Protein AF-A0A529ZBW8-F1 (afdb_monomer_lite)

Secondary structure (DSSP, 8-state):
------S--S-----TTSPPP--GGG----HHHHHHHHHHT-B-----SS--HHHHHHHHHHHHHHHHTT-B-

Foldseek 3Di:
DDDPPPPPDDDQDAPPVRHGDDPPVVDDDDPVNLVVLQVVQAEDDLDDPDDDPVSVVVVVVVVVVCVVSNYHD

Sequence (73 aa):
MFAAHAFAAEGVTTGPNGEKPVPAASLTLTAAQEQQIKDGKFTAALVWHEMSEYTNAVNAGARDEFERLGIEV

Radius of gyration: 17.92 Å; chains: 1; bounding box: 54×33×37 Å

pLDDT: mean 87.96, std 16.56, range [39.5, 98.5]

Structure (mmCIF, N/CA/C/O backbone):
data_AF-A0A529ZBW8-F1
#
_entry.id   AF-A0A529ZBW8-F1
#
loop_
_atom_site.group_PDB
_atom_site.id
_atom_site.type_symbol
_atom_site.label_atom_id
_atom_site.label_alt_id
_atom_site.label_comp_id
_atom_site.label_asym_id
_atom_site.label_entity_id
_atom_site.label_seq_id
_atom_site.pdbx_PDB_ins_code
_atom_site.Cartn_x
_atom_site.Cartn_y
_atom_site.Cartn_z
_atom_site.occupancy
_atom_si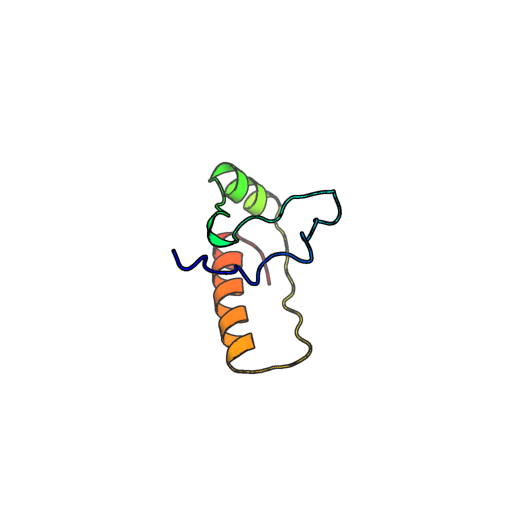te.B_iso_or_equiv
_atom_site.auth_seq_id
_atom_site.auth_comp_id
_atom_site.auth_asym_id
_atom_site.auth_atom_id
_atom_site.pdbx_PDB_model_num
ATOM 1 N N . MET A 1 1 ? 40.982 3.669 24.068 1.00 39.50 1 MET A N 1
ATOM 2 C CA . MET A 1 1 ? 39.638 4.134 23.664 1.00 39.50 1 MET A CA 1
ATOM 3 C C . MET A 1 1 ? 39.553 4.042 22.151 1.00 39.50 1 MET A C 1
ATOM 5 O O . MET A 1 1 ? 40.089 4.908 21.476 1.00 39.50 1 MET A O 1
ATOM 9 N N . PHE A 1 2 ? 38.977 2.966 21.614 1.00 39.88 2 PHE A N 1
ATOM 10 C CA . PHE A 1 2 ? 38.685 2.888 20.182 1.00 39.88 2 PHE A CA 1
ATOM 11 C C . PHE A 1 2 ? 37.337 3.566 19.947 1.00 39.88 2 PHE A C 1
ATOM 13 O O . PHE A 1 2 ? 36.300 3.045 20.349 1.00 39.88 2 PHE A O 1
ATOM 20 N N . ALA A 1 3 ? 37.369 4.761 19.361 1.00 49.94 3 ALA A N 1
ATOM 21 C CA . ALA A 1 3 ? 36.177 5.413 18.850 1.00 49.94 3 ALA A CA 1
ATOM 22 C C . ALA A 1 3 ? 35.720 4.641 17.606 1.00 49.94 3 ALA A C 1
ATOM 24 O O . ALA A 1 3 ? 36.432 4.592 16.598 1.00 49.94 3 ALA A O 1
ATOM 25 N N . ALA A 1 4 ? 34.550 4.010 17.700 1.00 50.75 4 ALA A N 1
ATOM 26 C CA . ALA A 1 4 ? 33.841 3.503 16.540 1.00 50.75 4 ALA A CA 1
ATOM 27 C C . ALA A 1 4 ? 33.522 4.706 15.647 1.00 50.75 4 ALA A C 1
ATOM 29 O O . ALA A 1 4 ? 32.676 5.535 15.978 1.00 50.75 4 ALA A O 1
ATOM 30 N N . HIS A 1 5 ? 34.257 4.835 14.547 1.00 45.34 5 HIS A N 1
ATOM 31 C CA . HIS A 1 5 ? 33.934 5.797 13.510 1.00 45.34 5 HIS A CA 1
ATOM 32 C C . HIS A 1 5 ? 32.656 5.295 12.845 1.00 45.34 5 HIS A C 1
ATOM 34 O O . HIS A 1 5 ? 32.668 4.333 12.078 1.00 45.34 5 HIS A O 1
ATOM 40 N N . ALA A 1 6 ? 31.536 5.905 13.225 1.00 51.00 6 ALA A N 1
ATOM 41 C CA . ALA A 1 6 ? 30.267 5.719 12.556 1.00 51.00 6 ALA A CA 1
ATOM 42 C C . ALA A 1 6 ? 30.413 6.236 11.118 1.00 51.00 6 ALA A C 1
ATOM 44 O O . ALA A 1 6 ? 30.413 7.441 10.880 1.00 51.00 6 ALA A O 1
ATOM 45 N N . PHE A 1 7 ? 30.534 5.322 10.157 1.00 48.59 7 PHE A N 1
ATOM 46 C CA . PHE A 1 7 ? 30.396 5.591 8.722 1.00 48.59 7 PHE A CA 1
ATOM 47 C C . PHE A 1 7 ? 28.928 5.907 8.361 1.00 48.59 7 PHE A C 1
ATOM 49 O O . PHE A 1 7 ? 28.340 5.270 7.494 1.00 48.59 7 PHE A O 1
ATOM 56 N N . ALA A 1 8 ? 28.291 6.840 9.072 1.00 53.12 8 ALA A N 1
ATOM 57 C CA . ALA A 1 8 ? 26.866 7.143 8.922 1.00 53.12 8 ALA A CA 1
ATOM 58 C C . ALA A 1 8 ? 26.577 8.647 9.015 1.00 53.12 8 ALA A C 1
ATOM 60 O O . ALA A 1 8 ? 25.597 9.064 9.628 1.00 53.12 8 ALA A O 1
ATOM 61 N N . ALA A 1 9 ? 27.439 9.481 8.440 1.00 59.09 9 ALA A N 1
ATOM 62 C CA . ALA A 1 9 ? 27.173 10.909 8.358 1.00 59.09 9 ALA A CA 1
ATOM 63 C C . ALA A 1 9 ? 27.711 11.483 7.050 1.00 59.09 9 ALA A C 1
ATOM 65 O O . ALA A 1 9 ? 28.781 12.068 7.044 1.00 59.09 9 ALA A O 1
ATOM 66 N N . GLU A 1 10 ? 26.951 11.331 5.965 1.00 53.06 10 GLU A N 1
ATOM 67 C CA . GLU A 1 10 ? 26.891 12.338 4.899 1.00 53.06 10 GLU A CA 1
ATOM 68 C C . GLU A 1 10 ? 25.622 12.127 4.057 1.00 53.06 10 GLU A C 1
ATOM 70 O O . GLU A 1 10 ? 25.538 11.239 3.216 1.00 53.06 10 GLU A O 1
ATOM 75 N N . GLY A 1 11 ? 24.599 12.934 4.366 1.00 64.44 11 GLY A N 1
ATOM 76 C CA . GLY A 1 11 ? 23.293 12.952 3.704 1.00 64.44 11 GLY A CA 1
ATOM 77 C C . GLY A 1 11 ? 22.130 12.703 4.663 1.00 64.44 11 GLY A C 1
ATOM 78 O O . GLY A 1 11 ? 21.514 11.643 4.624 1.00 64.44 11 GLY A O 1
ATOM 79 N N . VAL A 1 12 ? 21.797 13.673 5.526 1.00 75.44 12 VAL A N 1
ATOM 80 C CA . VAL A 1 12 ? 20.481 13.661 6.189 1.00 75.44 12 VAL A CA 1
ATOM 81 C C . VAL A 1 12 ? 19.438 13.748 5.080 1.00 75.44 12 VAL A C 1
ATOM 83 O O . VAL A 1 12 ? 19.344 14.763 4.394 1.00 75.44 12 VAL A O 1
ATOM 86 N N . THR A 1 13 ? 18.696 12.665 4.866 1.00 81.31 13 THR A N 1
ATOM 87 C CA . THR A 1 13 ? 17.607 12.647 3.893 1.00 81.31 13 THR A CA 1
ATOM 88 C C . THR A 1 13 ? 16.432 13.407 4.478 1.00 81.31 13 THR A C 1
ATOM 90 O O . THR A 1 13 ? 15.947 13.054 5.554 1.00 81.31 13 THR A O 1
ATOM 93 N N . THR A 1 14 ? 15.969 14.423 3.767 1.00 89.75 14 THR A N 1
ATOM 94 C CA . THR A 1 14 ? 14.783 15.189 4.141 1.00 89.75 14 THR A CA 1
ATOM 95 C C . THR A 1 14 ? 13.646 14.802 3.210 1.00 89.75 14 THR A C 1
ATOM 97 O O . THR A 1 14 ? 13.856 14.681 2.001 1.00 89.75 14 THR A O 1
ATOM 100 N N . GLY A 1 15 ? 12.453 14.589 3.762 1.00 88.56 15 GLY A N 1
ATOM 101 C CA . GLY A 1 15 ? 11.262 14.354 2.951 1.00 88.56 15 GLY A CA 1
ATOM 102 C C . GLY A 1 15 ? 10.880 15.584 2.111 1.00 88.56 15 GLY A C 1
ATOM 103 O O . GLY A 1 15 ? 11.390 16.686 2.346 1.00 88.56 15 GLY A O 1
ATOM 104 N N . PRO A 1 16 ? 9.987 15.426 1.120 1.00 89.94 16 PRO A N 1
ATOM 105 C CA . PRO A 1 16 ? 9.598 16.505 0.209 1.00 89.94 16 PRO A CA 1
ATOM 106 C C . PRO A 1 16 ? 9.003 17.735 0.916 1.00 89.94 16 PRO A C 1
ATOM 108 O O . PRO A 1 16 ? 9.006 18.815 0.327 1.00 89.94 16 PRO A O 1
ATOM 111 N N . ASN A 1 17 ? 8.547 17.607 2.168 1.00 92.25 17 ASN A N 1
ATOM 112 C CA . ASN A 1 17 ? 7.995 18.704 2.963 1.00 92.25 17 ASN A CA 1
ATOM 113 C C . ASN A 1 17 ? 8.868 19.079 4.176 1.00 92.25 17 ASN A C 1
ATOM 115 O O . ASN A 1 17 ? 8.397 19.776 5.075 1.00 92.25 17 ASN A O 1
ATOM 119 N N . GLY A 1 18 ? 10.130 18.643 4.235 1.00 91.31 18 GLY A N 1
ATOM 120 C CA . GLY A 1 18 ? 11.014 18.950 5.366 1.00 91.31 18 GLY A CA 1
ATOM 121 C C . GLY A 1 18 ? 11.047 17.880 6.464 1.00 91.31 18 GLY A C 1
ATOM 122 O O . GLY A 1 18 ? 11.583 18.133 7.546 1.00 91.31 18 GLY A O 1
ATOM 123 N N . GLU A 1 19 ? 10.466 16.702 6.232 1.00 90.44 19 GLU A N 1
ATOM 124 C CA . GLU A 1 19 ? 10.372 15.640 7.233 1.00 90.44 19 GLU A CA 1
ATOM 125 C C . GLU A 1 19 ? 11.751 15.079 7.596 1.00 90.44 19 GLU A C 1
ATOM 127 O O . GLU A 1 19 ? 12.587 14.817 6.730 1.00 90.44 19 GLU A O 1
ATOM 132 N N . LYS A 1 20 ? 11.973 14.846 8.893 1.00 90.50 20 LYS A N 1
ATOM 133 C CA . LYS A 1 20 ? 13.149 14.118 9.379 1.00 90.50 20 LYS A CA 1
ATOM 134 C C . LYS A 1 20 ? 12.978 12.620 9.106 1.00 90.50 20 LYS A C 1
ATOM 136 O O . LYS A 1 20 ? 11.858 12.120 9.221 1.00 90.50 20 LYS A O 1
ATOM 141 N N . PRO A 1 21 ? 14.063 11.886 8.814 1.00 88.69 21 PRO A N 1
ATOM 142 C CA . PRO A 1 21 ? 13.974 10.449 8.612 1.00 88.69 21 PRO A CA 1
ATOM 143 C C . PRO A 1 21 ? 13.550 9.767 9.918 1.00 88.69 21 PRO A C 1
ATOM 145 O O . PRO A 1 21 ? 14.064 10.086 10.993 1.00 88.69 21 PRO A O 1
ATOM 148 N N . VAL A 1 22 ? 12.623 8.816 9.816 1.00 87.62 22 VAL A N 1
ATOM 149 C CA . VAL A 1 22 ? 12.165 7.980 10.932 1.00 87.62 22 VAL A CA 1
ATOM 150 C C . VAL A 1 22 ? 12.354 6.501 10.585 1.00 87.62 22 VAL A C 1
ATOM 152 O O . VAL A 1 22 ? 12.203 6.134 9.417 1.00 87.62 22 VAL A O 1
ATOM 155 N N . PRO A 1 23 ? 12.689 5.6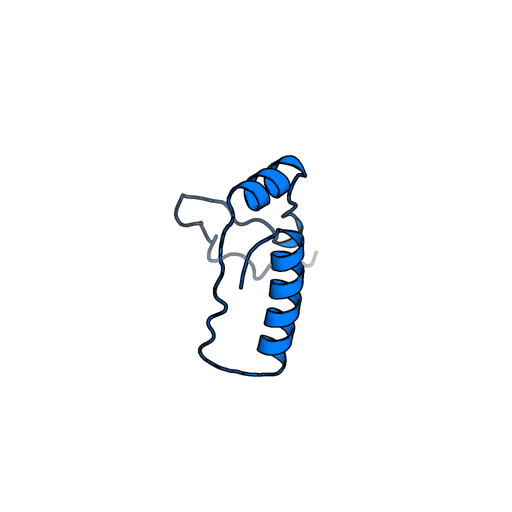30 11.555 1.00 90.00 23 PRO A N 1
ATOM 156 C CA . PRO A 1 23 ? 12.755 4.194 11.305 1.00 90.00 23 PRO A CA 1
ATOM 157 C C . PRO A 1 23 ? 11.399 3.658 10.831 1.00 90.00 23 PRO A C 1
ATOM 159 O O . PRO A 1 23 ? 10.380 3.903 11.470 1.00 90.00 23 PRO A O 1
ATOM 162 N N . ALA A 1 24 ? 11.371 2.857 9.763 1.00 87.75 24 ALA A N 1
ATOM 163 C CA . ALA A 1 24 ? 10.120 2.251 9.293 1.00 87.75 24 ALA A CA 1
ATOM 164 C C . ALA A 1 24 ? 9.431 1.414 10.390 1.00 87.75 24 ALA A C 1
ATOM 166 O O . ALA A 1 24 ? 8.213 1.430 10.507 1.00 87.75 24 ALA A O 1
ATOM 167 N N . ALA A 1 25 ? 10.214 0.766 11.261 1.00 90.69 25 ALA A N 1
ATOM 168 C CA . ALA A 1 25 ? 9.708 -0.026 12.384 1.00 90.69 25 ALA A CA 1
ATOM 169 C C . ALA A 1 25 ? 8.940 0.787 13.447 1.00 90.69 25 ALA A C 1
ATOM 171 O O . ALA A 1 25 ? 8.252 0.190 14.270 1.00 90.69 25 ALA A O 1
ATOM 172 N N . SER A 1 26 ? 9.050 2.123 13.464 1.00 90.88 26 SER A N 1
ATOM 173 C CA . SER A 1 26 ? 8.244 2.959 14.366 1.00 90.88 26 SER A CA 1
ATOM 174 C C . SER A 1 26 ? 6.880 3.342 13.787 1.00 90.88 26 SER A C 1
ATOM 176 O O . SER A 1 26 ? 6.073 3.945 14.493 1.00 90.88 26 SER A O 1
ATOM 178 N N . LEU A 1 27 ? 6.615 3.040 12.511 1.00 89.56 27 LEU A N 1
ATOM 179 C CA . LEU A 1 27 ? 5.336 3.342 11.876 1.00 89.56 27 LEU A CA 1
ATOM 180 C C . LEU A 1 27 ? 4.275 2.354 12.360 1.00 89.56 27 LEU A C 1
ATOM 182 O O . LEU A 1 27 ? 4.365 1.152 12.128 1.00 89.56 27 LEU A O 1
ATOM 186 N N . THR A 1 28 ? 3.259 2.882 13.033 1.00 92.75 28 THR A N 1
ATOM 187 C CA . THR A 1 28 ? 2.084 2.130 13.473 1.00 92.75 28 THR A CA 1
ATOM 188 C C . THR A 1 28 ? 0.838 2.926 13.120 1.00 92.75 28 THR A C 1
ATOM 190 O O . THR A 1 28 ? 0.820 4.152 13.249 1.00 92.75 28 THR A O 1
ATOM 193 N N . LEU A 1 29 ? -0.199 2.237 12.645 1.00 93.94 29 LEU A N 1
ATOM 194 C CA . LEU A 1 29 ? -1.503 2.847 12.422 1.00 93.94 29 LEU A CA 1
ATOM 195 C C . LEU A 1 29 ? -2.320 2.748 13.706 1.00 93.94 29 LEU A C 1
ATOM 197 O O . LEU A 1 29 ? -2.440 1.684 14.314 1.00 93.94 29 LEU A O 1
ATOM 201 N N . THR A 1 30 ? -2.893 3.869 14.132 1.00 97.06 30 THR A N 1
ATOM 202 C CA . THR A 1 30 ? -3.916 3.844 15.180 1.00 97.06 30 THR A CA 1
ATOM 203 C C . THR A 1 30 ? -5.226 3.309 14.604 1.00 97.06 30 THR A C 1
ATOM 205 O O . THR A 1 30 ? -5.515 3.500 13.424 1.00 97.06 30 THR A O 1
ATOM 208 N N . ALA A 1 31 ? -6.078 2.719 15.445 1.00 97.38 31 ALA A N 1
ATOM 209 C CA . ALA A 1 31 ? -7.387 2.218 15.015 1.00 97.38 31 ALA A CA 1
ATOM 210 C C . ALA A 1 31 ? -8.251 3.295 14.322 1.00 97.38 31 ALA A C 1
ATOM 212 O O . ALA A 1 31 ? -8.971 2.998 13.374 1.00 97.38 31 ALA A O 1
ATOM 213 N N . ALA A 1 32 ? -8.145 4.558 14.755 1.00 98.12 32 ALA A N 1
ATOM 214 C CA . ALA A 1 32 ? -8.842 5.676 14.120 1.00 98.12 32 ALA A CA 1
ATOM 215 C C . ALA A 1 32 ? -8.337 5.944 12.690 1.00 98.12 32 ALA A C 1
ATOM 217 O O . ALA A 1 32 ? -9.139 6.183 11.792 1.00 98.12 32 ALA A O 1
ATOM 218 N N . GLN A 1 33 ? -7.021 5.866 12.464 1.00 97.94 33 GLN A N 1
ATOM 219 C CA . GLN A 1 33 ? -6.437 6.012 11.126 1.00 97.94 33 GLN A CA 1
ATOM 220 C C . GLN A 1 33 ? -6.811 4.838 10.221 1.00 97.94 33 GLN A C 1
ATOM 222 O O . GLN A 1 33 ? -7.144 5.056 9.061 1.00 97.94 33 GLN A O 1
ATOM 227 N N . GLU A 1 34 ? -6.812 3.608 10.739 1.00 97.81 34 GLU A N 1
ATOM 228 C CA . GLU A 1 34 ? -7.266 2.445 9.967 1.00 97.81 34 GLU A CA 1
ATOM 229 C C . GLU A 1 34 ? -8.730 2.577 9.544 1.00 97.81 34 GLU A C 1
ATOM 231 O O . GLU A 1 34 ? -9.069 2.266 8.403 1.00 97.81 34 GLU A O 1
ATOM 236 N N . GLN A 1 35 ? -9.594 3.073 10.436 1.00 98.12 35 GLN A N 1
ATOM 237 C CA . GLN A 1 35 ? -10.993 3.318 10.097 1.00 98.12 35 GLN A CA 1
ATOM 238 C C . GLN A 1 35 ? -11.126 4.394 9.016 1.00 98.12 35 GLN A C 1
ATOM 240 O O . GLN A 1 35 ? -11.848 4.192 8.044 1.00 98.12 35 GLN A O 1
ATOM 245 N N . GLN A 1 36 ? -10.373 5.490 9.128 1.00 98.31 36 GLN A N 1
ATOM 246 C CA . GLN A 1 36 ? -10.355 6.533 8.103 1.00 98.31 36 GLN A CA 1
ATOM 247 C C . GLN A 1 36 ? -9.912 5.990 6.733 1.00 98.31 36 GLN A C 1
ATOM 249 O O . GLN A 1 36 ? -10.461 6.392 5.708 1.00 98.31 36 GLN A O 1
ATOM 254 N N . ILE A 1 37 ? -8.937 5.075 6.701 1.00 97.75 37 ILE A N 1
ATOM 255 C CA . ILE A 1 37 ? -8.493 4.419 5.463 1.00 97.75 37 ILE A CA 1
ATOM 256 C C . ILE A 1 37 ? -9.628 3.578 4.865 1.00 97.75 37 ILE A C 1
ATOM 258 O O . ILE A 1 37 ? -9.947 3.742 3.686 1.00 97.75 37 ILE A O 1
ATOM 262 N N . LYS A 1 38 ? -10.276 2.739 5.683 1.00 97.62 38 LYS A N 1
ATOM 263 C CA . LYS A 1 38 ? -11.401 1.884 5.264 1.00 97.62 38 LYS A CA 1
ATOM 264 C C . LYS A 1 38 ? -12.574 2.699 4.719 1.00 97.62 38 LYS A C 1
ATOM 266 O O . LYS A 1 38 ? -13.141 2.353 3.684 1.00 97.62 38 LYS A O 1
ATOM 271 N N . ASP A 1 39 ? -12.906 3.808 5.376 1.00 98.25 39 ASP A N 1
ATOM 272 C CA . ASP A 1 39 ? -13.994 4.699 4.960 1.00 98.25 39 ASP A CA 1
ATOM 273 C C . ASP A 1 39 ? -13.691 5.403 3.626 1.00 98.25 39 ASP A C 1
ATOM 275 O O . ASP A 1 39 ? -14.610 5.719 2.866 1.00 98.25 39 ASP A O 1
ATOM 279 N N . GLY A 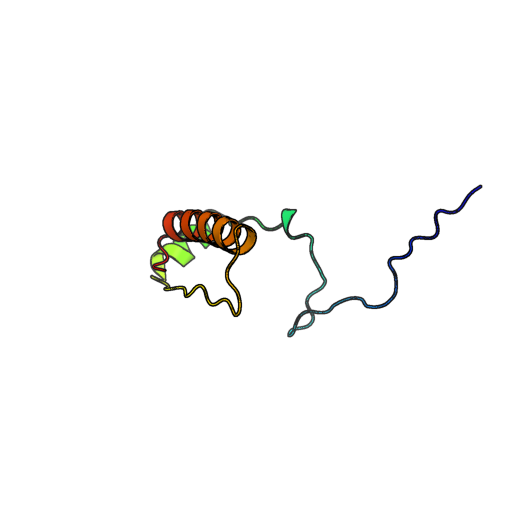1 40 ? -12.405 5.618 3.322 1.00 97.50 40 GLY A N 1
ATOM 280 C CA . GLY A 1 40 ? -11.939 6.263 2.096 1.00 97.50 40 GLY A CA 1
ATOM 281 C C . GLY A 1 40 ? -12.082 5.421 0.825 1.00 97.50 40 GLY A C 1
ATOM 282 O O . GLY A 1 40 ? -12.073 5.999 -0.261 1.00 97.50 40 GLY A O 1
ATOM 283 N N . LYS A 1 41 ? -12.257 4.092 0.940 1.00 96.62 41 LYS A N 1
ATOM 284 C CA . LYS A 1 41 ? -12.434 3.154 -0.194 1.00 96.62 41 LYS A CA 1
ATOM 285 C C . LYS A 1 41 ? -11.360 3.315 -1.276 1.00 96.62 41 LYS A C 1
ATOM 287 O O . LYS A 1 41 ? -11.659 3.483 -2.458 1.00 96.62 41 LYS A O 1
ATOM 292 N N . PHE A 1 42 ? -10.104 3.331 -0.849 1.00 98.12 42 PHE A N 1
ATOM 293 C CA . PHE A 1 42 ? -8.975 3.536 -1.746 1.00 98.12 42 PHE A CA 1
ATOM 294 C C . PHE A 1 42 ? -8.683 2.302 -2.606 1.00 98.12 42 PHE A C 1
ATOM 296 O O . PHE A 1 42 ? -8.977 1.168 -2.233 1.00 98.12 42 PHE A O 1
ATOM 303 N N . THR A 1 43 ? -8.028 2.548 -3.737 1.00 98.19 43 THR A N 1
ATOM 304 C CA . THR A 1 43 ? -7.458 1.530 -4.623 1.00 98.19 43 THR A CA 1
ATOM 305 C C . THR A 1 43 ? -5.945 1.714 -4.697 1.00 98.19 43 THR A C 1
ATOM 307 O O . THR A 1 43 ? -5.468 2.854 -4.705 1.00 98.19 43 THR A O 1
ATOM 310 N N . ALA A 1 44 ? -5.190 0.630 -4.817 1.00 97.94 44 ALA A N 1
ATOM 311 C CA . ALA A 1 44 ? -3.747 0.636 -5.017 1.00 97.94 44 ALA A CA 1
ATOM 312 C C . ALA A 1 44 ? -3.379 -0.103 -6.310 1.00 97.94 44 ALA A C 1
ATOM 314 O O . ALA A 1 44 ? -4.127 -0.937 -6.793 1.00 97.94 44 ALA A O 1
ATOM 315 N N . ALA A 1 45 ? -2.207 0.195 -6.867 1.00 97.56 45 ALA A N 1
ATOM 316 C CA . ALA A 1 45 ? -1.638 -0.558 -7.978 1.00 97.56 45 ALA A CA 1
ATOM 317 C C . ALA A 1 45 ? -0.192 -0.929 -7.642 1.00 97.56 45 ALA A C 1
ATOM 319 O O . ALA A 1 45 ? 0.598 -0.075 -7.234 1.00 97.56 45 ALA A O 1
ATOM 320 N N . LEU A 1 46 ? 0.161 -2.201 -7.827 1.00 95.62 46 LEU A N 1
ATOM 321 C CA . LEU A 1 46 ? 1.520 -2.703 -7.629 1.00 95.62 46 LEU A CA 1
ATOM 322 C C . LEU A 1 46 ? 2.250 -2.718 -8.975 1.00 95.62 46 LEU A C 1
ATOM 324 O O . LEU A 1 46 ? 1.998 -3.583 -9.813 1.00 95.62 46 LEU A O 1
ATOM 328 N N . VAL A 1 47 ? 3.143 -1.749 -9.189 1.00 95.75 47 VAL A N 1
ATOM 329 C CA . VAL A 1 47 ? 3.849 -1.557 -10.465 1.00 95.75 47 VAL A CA 1
ATOM 330 C C . VAL A 1 47 ? 5.337 -1.832 -10.282 1.00 95.75 47 VAL A C 1
ATOM 332 O O . VAL A 1 47 ? 6.017 -1.142 -9.526 1.00 95.75 47 VAL A O 1
ATOM 335 N N . TRP A 1 48 ? 5.846 -2.825 -11.009 1.00 95.12 48 TRP A N 1
ATOM 336 C CA . TRP A 1 48 ? 7.249 -3.233 -10.983 1.00 95.12 48 TRP A CA 1
ATOM 337 C C . TRP A 1 48 ? 7.845 -3.176 -12.386 1.00 95.12 48 TRP A C 1
ATOM 339 O O . TRP A 1 48 ? 7.181 -3.531 -13.356 1.00 95.12 48 TRP A O 1
ATOM 349 N N . HIS A 1 49 ? 9.106 -2.752 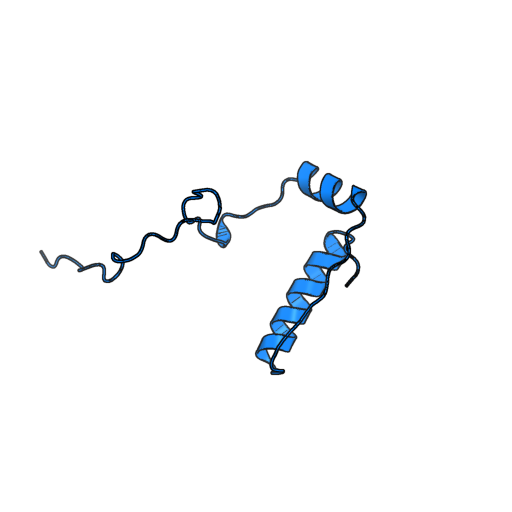-12.491 1.00 95.31 49 HIS A N 1
ATOM 350 C CA . HIS A 1 49 ? 9.842 -2.793 -13.759 1.00 95.31 49 HIS A CA 1
ATOM 351 C C . HIS A 1 49 ? 10.416 -4.188 -14.074 1.00 95.31 49 HIS A C 1
ATOM 353 O O . HIS A 1 49 ? 10.732 -4.463 -15.223 1.00 95.31 49 HIS A O 1
ATOM 359 N N . GLU A 1 50 ? 10.528 -5.056 -13.063 1.00 92.19 50 GLU A N 1
ATOM 360 C CA . GLU A 1 50 ? 11.126 -6.396 -13.115 1.00 92.19 50 GLU A CA 1
ATOM 361 C C . GLU A 1 50 ? 10.332 -7.353 -12.215 1.00 92.19 50 GLU A C 1
ATOM 363 O O . GLU A 1 50 ? 9.717 -6.922 -11.234 1.00 92.19 50 GLU A O 1
ATOM 368 N N . MET A 1 51 ? 10.369 -8.652 -12.522 1.00 91.75 51 MET A N 1
ATOM 369 C CA . MET A 1 51 ? 9.685 -9.696 -11.751 1.00 91.75 51 MET A CA 1
ATOM 370 C C . MET A 1 51 ? 10.675 -10.755 -11.257 1.00 91.75 51 MET A C 1
ATOM 372 O O . MET A 1 51 ? 11.445 -11.322 -12.026 1.00 91.75 51 MET A O 1
ATOM 376 N N . SER A 1 52 ? 10.637 -11.036 -9.956 1.00 95.94 52 SER A N 1
ATOM 377 C CA . SER A 1 52 ? 11.453 -12.044 -9.274 1.00 95.94 52 SER A CA 1
ATOM 378 C C . SER A 1 52 ? 10.732 -12.602 -8.042 1.00 95.94 52 SER A C 1
ATOM 380 O O . SER A 1 52 ? 9.718 -12.060 -7.597 1.00 95.94 52 SER A O 1
ATOM 382 N N . GLU A 1 53 ? 11.302 -13.636 -7.422 1.00 96.38 53 GLU A N 1
ATOM 383 C CA . GLU A 1 53 ? 10.817 -14.156 -6.134 1.00 96.38 53 GLU A CA 1
ATOM 384 C C . GLU A 1 53 ? 10.755 -13.074 -5.047 1.00 96.38 53 GLU A C 1
ATOM 386 O O . GLU A 1 53 ? 9.835 -13.052 -4.231 1.00 96.38 53 GLU A O 1
ATOM 391 N N . TYR A 1 54 ? 11.688 -12.120 -5.075 1.00 95.12 54 TYR A N 1
ATOM 392 C CA . TYR A 1 54 ? 11.677 -10.996 -4.146 1.00 95.12 54 TYR A CA 1
ATOM 393 C C . TYR A 1 54 ? 10.451 -10.097 -4.352 1.00 95.12 54 TYR A C 1
ATOM 395 O O . TYR A 1 54 ? 9.734 -9.806 -3.396 1.00 95.12 54 TYR A O 1
ATOM 403 N N . THR A 1 55 ? 10.153 -9.697 -5.593 1.00 96.75 55 THR A N 1
ATOM 404 C CA . THR A 1 55 ? 8.974 -8.855 -5.870 1.00 96.75 55 THR A CA 1
ATOM 405 C C . THR A 1 55 ? 7.670 -9.604 -5.601 1.00 96.75 55 THR A C 1
ATOM 407 O O . THR A 1 55 ? 6.695 -8.990 -5.179 1.00 96.75 55 THR A O 1
ATOM 410 N N . ASN A 1 56 ? 7.651 -10.930 -5.772 1.00 95.75 56 ASN A N 1
ATOM 411 C CA . ASN A 1 56 ? 6.500 -11.761 -5.411 1.00 95.75 56 ASN A CA 1
ATOM 412 C C . ASN A 1 56 ? 6.244 -11.745 -3.899 1.00 95.75 56 ASN A C 1
ATOM 414 O O . ASN A 1 56 ? 5.105 -11.551 -3.476 1.00 95.75 56 ASN A O 1
ATOM 418 N N . ALA A 1 57 ? 7.294 -11.879 -3.085 1.00 97.44 57 ALA A N 1
ATOM 419 C CA . ALA A 1 57 ? 7.177 -11.806 -1.630 1.00 97.44 57 ALA A CA 1
ATOM 420 C C . ALA A 1 57 ? 6.706 -10.421 -1.155 1.00 97.44 57 ALA A C 1
ATOM 422 O O . ALA A 1 57 ? 5.838 -10.329 -0.286 1.00 97.44 57 ALA A O 1
ATOM 423 N N . VAL A 1 58 ? 7.224 -9.343 -1.757 1.00 96.50 58 VAL A N 1
ATOM 424 C CA . VAL A 1 58 ? 6.759 -7.978 -1.455 1.00 96.50 58 VAL A CA 1
ATOM 425 C C . VAL A 1 58 ? 5.291 -7.800 -1.849 1.00 96.50 58 VAL A C 1
ATOM 427 O O . VAL A 1 58 ? 4.519 -7.247 -1.068 1.00 96.50 58 VAL A O 1
ATOM 430 N N . ASN A 1 59 ? 4.878 -8.308 -3.015 1.00 96.94 59 ASN A N 1
ATOM 431 C CA . ASN A 1 59 ? 3.480 -8.268 -3.443 1.00 96.94 59 ASN A CA 1
ATOM 432 C C . ASN A 1 59 ? 2.554 -8.999 -2.472 1.00 96.94 59 ASN A C 1
ATOM 434 O O . ASN A 1 59 ? 1.476 -8.489 -2.193 1.00 96.94 59 ASN A O 1
ATOM 438 N N . ALA A 1 60 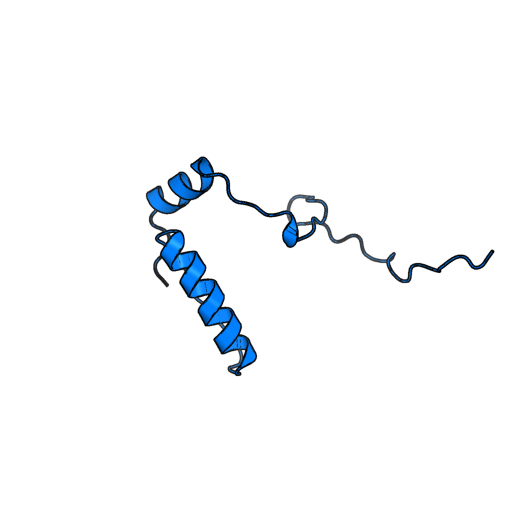? 2.957 -10.168 -1.967 1.00 97.75 60 ALA A N 1
ATOM 439 C CA . ALA A 1 60 ? 2.158 -10.923 -1.006 1.00 97.75 60 ALA A CA 1
ATOM 440 C C . ALA A 1 60 ? 1.926 -10.111 0.278 1.00 97.75 60 ALA A C 1
ATOM 442 O O . ALA A 1 60 ? 0.783 -9.848 0.633 1.00 97.75 60 ALA A O 1
ATOM 443 N N . GLY A 1 61 ? 2.997 -9.604 0.900 1.00 97.25 61 GLY A N 1
ATOM 444 C CA . GLY A 1 61 ? 2.868 -8.805 2.123 1.00 97.25 61 GLY A CA 1
ATOM 445 C C . GLY A 1 61 ? 2.082 -7.504 1.921 1.00 97.25 61 GLY A C 1
ATOM 446 O O . GLY A 1 61 ? 1.288 -7.122 2.777 1.00 97.25 61 GLY A O 1
ATOM 447 N N . ALA A 1 62 ? 2.261 -6.835 0.778 1.00 97.25 62 ALA A N 1
ATOM 448 C CA . ALA A 1 62 ? 1.494 -5.634 0.457 1.00 97.25 62 ALA A CA 1
ATOM 449 C C . ALA A 1 62 ? 0.002 -5.944 0.262 1.00 97.25 62 ALA A C 1
ATOM 451 O O . ALA A 1 62 ? -0.839 -5.201 0.760 1.00 97.25 62 ALA A O 1
ATOM 452 N N . ARG A 1 63 ? -0.334 -7.042 -0.429 1.00 98.00 63 ARG A N 1
ATOM 453 C CA . ARG A 1 63 ? -1.725 -7.472 -0.633 1.00 98.00 63 ARG A CA 1
ATOM 454 C C . ARG A 1 63 ? -2.410 -7.822 0.684 1.00 98.00 63 ARG A C 1
ATOM 456 O O . ARG A 1 63 ? -3.520 -7.347 0.889 1.00 98.00 63 ARG A O 1
ATOM 463 N N . ASP A 1 64 ? -1.741 -8.553 1.574 1.00 98.25 64 ASP A N 1
ATOM 464 C CA . ASP A 1 64 ? -2.289 -8.905 2.891 1.00 98.25 64 ASP A CA 1
ATOM 465 C C . ASP A 1 64 ? -2.636 -7.647 3.708 1.00 98.25 64 ASP A C 1
ATOM 467 O O . ASP A 1 64 ? -3.711 -7.546 4.305 1.00 98.25 64 ASP A O 1
ATOM 471 N N . GLU A 1 65 ? -1.748 -6.648 3.706 1.00 97.12 65 GLU A N 1
ATOM 472 C CA . GLU A 1 65 ? -1.977 -5.397 4.433 1.00 97.12 65 GLU A CA 1
ATOM 473 C C . GLU A 1 65 ? -3.062 -4.532 3.777 1.00 97.12 6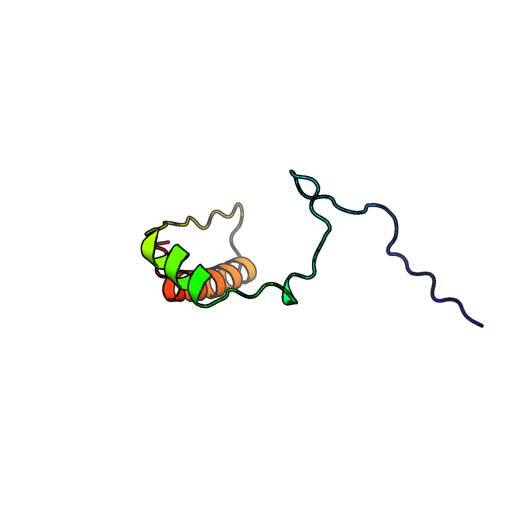5 GLU A C 1
ATOM 475 O O . GLU A 1 65 ? -3.901 -3.949 4.469 1.00 97.12 65 GLU A O 1
ATOM 480 N N . PHE A 1 66 ? -3.096 -4.472 2.445 1.00 98.00 66 PHE A N 1
ATOM 481 C CA . PHE A 1 66 ? -4.151 -3.770 1.717 1.00 98.00 66 PHE A CA 1
ATOM 482 C C . PHE A 1 66 ? -5.522 -4.414 1.939 1.00 98.00 66 PHE A C 1
ATOM 484 O O . PHE A 1 66 ? -6.477 -3.691 2.225 1.00 98.00 66 PHE A O 1
ATOM 491 N N . GLU A 1 67 ? -5.621 -5.744 1.934 1.00 98.00 67 GLU A N 1
ATOM 492 C CA . GLU A 1 67 ? -6.858 -6.461 2.259 1.00 98.00 67 GLU A CA 1
ATOM 493 C C . GLU A 1 67 ? -7.323 -6.152 3.690 1.00 98.00 67 GLU A C 1
ATOM 495 O O . GLU A 1 67 ? -8.482 -5.782 3.906 1.00 98.00 67 GLU A O 1
ATOM 500 N N . ARG A 1 68 ? -6.409 -6.193 4.670 1.00 97.44 68 ARG A N 1
ATOM 501 C CA . ARG A 1 68 ? -6.693 -5.839 6.074 1.00 97.44 68 ARG A CA 1
ATOM 502 C C . ARG A 1 68 ? -7.257 -4.419 6.224 1.00 97.44 68 ARG A C 1
ATOM 504 O O . ARG A 1 68 ? -8.093 -4.161 7.104 1.00 97.44 68 ARG A O 1
ATOM 511 N N . LEU A 1 69 ? -6.795 -3.501 5.377 1.00 97.94 69 LEU A N 1
ATOM 512 C CA . LEU A 1 69 ? -7.198 -2.096 5.334 1.00 97.94 69 LEU A CA 1
ATOM 513 C C . LEU A 1 69 ? -8.386 -1.817 4.396 1.00 97.94 69 LEU A C 1
ATOM 515 O O . LEU A 1 69 ? -8.851 -0.680 4.354 1.00 97.94 69 LEU A O 1
ATOM 519 N N . GLY A 1 70 ? -8.915 -2.823 3.694 1.00 97.62 70 GLY A N 1
ATOM 520 C CA . GLY A 1 70 ? -10.030 -2.661 2.756 1.00 97.62 70 GLY A CA 1
ATOM 521 C C . GLY A 1 70 ? -9.668 -1.897 1.477 1.00 97.62 70 GLY A C 1
ATOM 522 O O . GLY A 1 70 ? -10.527 -1.224 0.911 1.00 97.62 70 GLY A O 1
ATOM 523 N N . ILE A 1 71 ? -8.405 -1.968 1.052 1.00 98.50 71 ILE A N 1
ATOM 524 C CA . ILE A 1 71 ? -7.888 -1.348 -0.171 1.00 98.50 71 ILE A CA 1
ATOM 525 C C . ILE A 1 71 ? -7.921 -2.379 -1.304 1.00 98.50 71 ILE A C 1
ATOM 527 O O . ILE A 1 71 ? -7.366 -3.469 -1.177 1.00 98.50 71 ILE A O 1
ATOM 531 N N . GLU A 1 72 ? -8.550 -2.023 -2.421 1.00 97.06 72 GLU A N 1
ATOM 532 C CA . GLU A 1 72 ? -8.599 -2.864 -3.624 1.00 97.06 72 GLU A CA 1
ATOM 533 C C . GLU A 1 72 ? -7.299 -2.718 -4.434 1.00 97.06 72 GLU A C 1
ATOM 535 O O . GLU A 1 72 ? -6.822 -1.600 -4.628 1.00 97.06 72 GLU A O 1
ATOM 540 N N . VAL A 1 73 ? -6.713 -3.835 -4.883 1.00 93.88 73 VAL A N 1
ATOM 541 C CA . VAL A 1 73 ? -5.397 -3.898 -5.559 1.00 93.88 73 VAL A CA 1
ATOM 542 C C . VAL A 1 73 ? -5.507 -4.432 -6.977 1.00 93.88 73 VAL A C 1
ATOM 544 O O . VAL A 1 73 ? -6.023 -5.566 -7.110 1.00 93.88 73 VAL A O 1
#